Protein AF-A0A1B6J1Z4-F1 (afdb_monomer)

pLDDT: mean 73.39, std 15.45, range [31.14, 96.88]

Radius of gyration: 33.51 Å; Cα contacts (8 Å, |Δi|>4): 73; chains: 1; bounding box: 108×36×76 Å

Secondary structure (DSSP, 8-state):
-PPPPP----------HHHHHHHHHHHHHHHHHHHHHHHHIIIIIHHHHHHHHTT--SS--EEEEEEEEEESS-SS--B-GGGTSB--S-EEEEEEEEE-S-------S-S--------S--TTT--------

Foldseek 3Di:
DDDDDDDPPPPPDPDDPVVVVVVVVVVVVVVVVVVVVVCCCVLPVVVVVVVVVVPPDPQDWDKDWDDKDKDQDDPDDDQPPSSPHRDHTIDIDTDIDTHHPDDPDDDDPDPDDDDDDDDPDPVVPDDDDDPDD

Solvent-accessible surface area (backbone atoms only — not comparable to full-atom values): 9040 Å² total; per-residue (Å²): 133,86,78,83,76,80,81,80,76,79,74,72,68,90,71,55,64,67,60,55,50,51,52,50,53,53,52,54,48,52,53,54,51,54,53,49,52,57,50,47,40,62,73,47,49,51,58,50,55,50,51,67,68,68,68,69,64,92,68,83,62,52,71,46,80,76,50,77,45,79,37,67,72,64,96,71,78,70,59,33,75,94,62,79,39,76,66,78,53,70,40,77,50,75,42,63,48,82,39,73,81,76,85,88,78,82,82,76,90,69,93,76,88,78,94,75,82,80,70,76,87,51,79,88,77,56,81,88,73,82,86,78,131

InterPro domains:
  IPR031578 Na+ channel auxiliary subunit TipE [PF16972] (31-127)
  IPR031578 Na+ channel auxiliary subunit TipE [PTHR12335] (4-128)

Sequence (133 aa):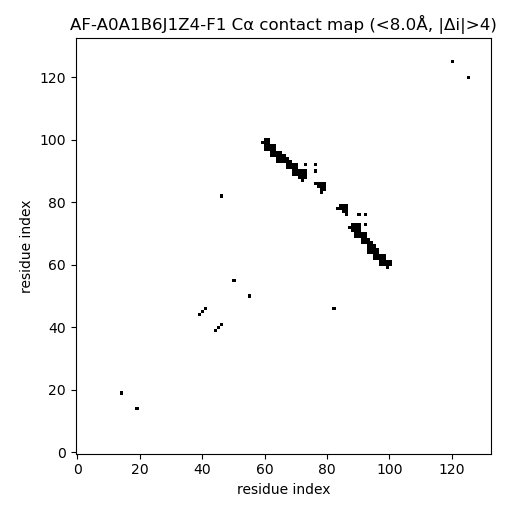
MPKPTPVEDLIIPPQDNRICGTICMCQMTAVLSSVAIVYLTVAIYMPSMRAFKSGITEVPAMCTTTRAVTKDNCDWGSCGEWCLSKTSGACIQIYVNLRHNGSSLLFANCTNTANKTCYGIDQENAKKNRCIA

Structure (mmCIF, N/CA/C/O backbone):
data_AF-A0A1B6J1Z4-F1
#
_entry.id   AF-A0A1B6J1Z4-F1
#
loop_
_atom_site.group_PDB
_atom_site.id
_atom_site.type_symbol
_atom_site.label_atom_id
_atom_site.label_alt_id
_atom_site.label_comp_id
_atom_site.label_asym_id
_atom_site.label_entity_id
_atom_site.label_seq_id
_atom_site.pdbx_PDB_ins_code
_atom_site.Cartn_x
_atom_site.Cartn_y
_atom_site.Cartn_z
_atom_site.occupancy
_atom_site.B_iso_or_equiv
_atom_site.auth_seq_id
_atom_site.auth_comp_id
_atom_site.auth_asym_id
_atom_site.auth_atom_id
_atom_site.pdbx_PDB_model_num
ATOM 1 N N . MET A 1 1 ? 57.836 -20.121 -36.294 1.00 48.00 1 MET A N 1
ATOM 2 C CA . MET A 1 1 ? 57.236 -19.022 -37.081 1.00 48.00 1 MET A CA 1
ATOM 3 C C . MET A 1 1 ? 55.791 -18.873 -36.624 1.00 48.00 1 MET A C 1
ATOM 5 O O . MET A 1 1 ? 55.048 -19.837 -36.773 1.00 48.00 1 MET A O 1
ATOM 9 N N . PRO A 1 2 ? 55.417 -17.767 -35.966 1.00 49.28 2 PRO A N 1
ATOM 10 C CA . PRO A 1 2 ? 54.050 -17.564 -35.501 1.00 49.28 2 PRO A CA 1
ATOM 11 C C . PRO A 1 2 ? 53.130 -17.297 -36.698 1.00 49.28 2 PRO A C 1
ATOM 13 O O . PRO A 1 2 ? 53.483 -16.548 -37.608 1.00 49.28 2 PRO A O 1
ATOM 16 N N . LYS A 1 3 ? 51.976 -17.970 -36.720 1.00 55.72 3 LYS A N 1
ATOM 17 C CA . LYS A 1 3 ? 50.954 -17.829 -37.762 1.00 55.72 3 LYS A CA 1
ATOM 18 C C . LYS A 1 3 ? 50.350 -16.420 -37.663 1.00 55.72 3 LYS A C 1
ATOM 20 O O . LYS A 1 3 ? 49.935 -16.054 -36.564 1.00 55.72 3 LYS A O 1
ATOM 25 N N . PRO A 1 4 ? 50.307 -15.629 -38.749 1.00 60.19 4 PRO A N 1
ATOM 26 C CA . PRO A 1 4 ? 49.698 -14.308 -38.703 1.00 60.19 4 PRO A CA 1
ATOM 27 C C . PRO A 1 4 ? 48.201 -14.459 -38.416 1.00 60.19 4 PRO A C 1
ATOM 29 O O . PRO A 1 4 ? 47.491 -15.176 -39.124 1.00 60.19 4 PRO A O 1
ATOM 32 N N . THR A 1 5 ? 47.739 -13.831 -37.339 1.00 65.50 5 THR A N 1
ATOM 33 C CA . THR A 1 5 ? 46.317 -13.686 -37.024 1.00 65.50 5 THR A CA 1
ATOM 34 C C . THR A 1 5 ? 45.714 -12.665 -37.991 1.00 65.50 5 THR A C 1
ATOM 36 O O . THR A 1 5 ? 46.285 -11.579 -38.119 1.00 65.50 5 THR A O 1
ATOM 39 N N . PRO A 1 6 ? 44.612 -12.981 -38.692 1.00 60.41 6 PRO A N 1
ATOM 40 C CA . PRO A 1 6 ? 43.951 -12.013 -39.557 1.00 60.41 6 PRO A CA 1
ATOM 41 C C . PRO A 1 6 ? 43.438 -10.850 -38.704 1.00 60.41 6 PRO A C 1
ATOM 43 O O . PRO A 1 6 ? 42.813 -11.063 -37.668 1.00 60.41 6 PRO A O 1
ATOM 46 N N . VAL A 1 7 ? 43.741 -9.623 -39.123 1.00 65.44 7 VAL A N 1
ATOM 47 C CA . VAL A 1 7 ? 43.118 -8.425 -38.561 1.00 65.44 7 VAL A CA 1
ATOM 48 C C . VAL A 1 7 ? 41.710 -8.399 -39.138 1.00 65.44 7 VAL A C 1
ATOM 50 O O . VAL A 1 7 ? 41.530 -8.124 -40.322 1.00 65.44 7 VAL A O 1
ATOM 53 N N . GLU A 1 8 ? 40.719 -8.788 -38.341 1.00 62.03 8 GLU A N 1
ATOM 54 C CA . GLU A 1 8 ? 39.323 -8.518 -38.668 1.00 62.03 8 GLU A CA 1
ATOM 55 C C . GLU A 1 8 ? 39.132 -7.006 -38.583 1.00 62.03 8 GLU A C 1
ATOM 57 O O . GLU A 1 8 ? 38.850 -6.447 -37.523 1.00 62.03 8 GLU A O 1
ATOM 62 N N . ASP A 1 9 ? 39.333 -6.3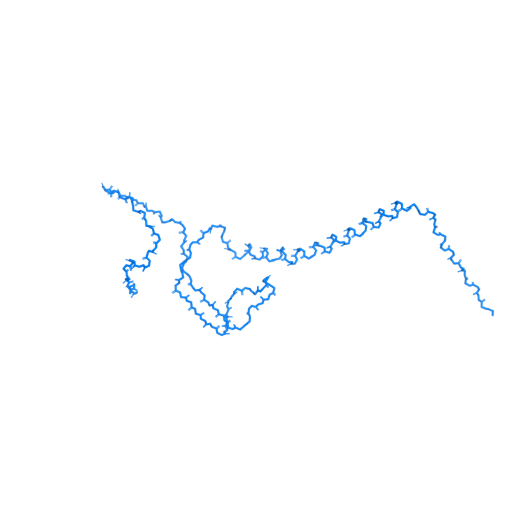31 -39.713 1.00 52.66 9 ASP A N 1
ATOM 63 C CA . ASP A 1 9 ? 38.805 -4.996 -39.921 1.00 52.66 9 ASP A CA 1
ATOM 64 C C . ASP A 1 9 ? 37.282 -5.110 -39.793 1.00 52.66 9 ASP A C 1
ATOM 66 O O . ASP A 1 9 ? 36.578 -5.447 -40.750 1.00 52.66 9 ASP A O 1
ATOM 70 N N . LEU A 1 10 ? 36.753 -4.842 -38.595 1.00 52.44 10 LEU A N 1
ATOM 71 C CA . LEU A 1 10 ? 35.359 -4.447 -38.429 1.00 52.44 10 LEU A CA 1
ATOM 72 C C . LEU A 1 10 ? 35.202 -3.081 -39.112 1.00 52.44 10 LEU A C 1
ATOM 74 O O . LEU A 1 10 ? 35.102 -2.039 -38.463 1.00 52.44 10 LEU A O 1
ATOM 78 N N . ILE A 1 11 ? 35.199 -3.087 -40.447 1.00 54.31 11 ILE A N 1
ATOM 79 C CA . ILE A 1 11 ? 34.654 -2.002 -41.246 1.00 54.31 11 ILE A CA 1
ATOM 80 C C . ILE A 1 11 ? 33.165 -1.980 -40.882 1.00 54.31 11 ILE A C 1
ATOM 82 O O . ILE A 1 11 ? 32.355 -2.793 -41.324 1.00 54.31 11 ILE A O 1
ATOM 86 N N . ILE A 1 12 ? 32.808 -1.099 -39.954 1.00 59.84 12 ILE A N 1
ATOM 87 C CA . ILE A 1 12 ? 31.411 -0.806 -39.673 1.00 59.84 12 ILE A CA 1
ATOM 88 C C . ILE A 1 12 ? 30.927 -0.072 -40.931 1.00 59.84 12 ILE A C 1
ATOM 90 O O . ILE A 1 12 ? 31.473 0.992 -41.243 1.00 59.84 12 ILE A O 1
ATOM 94 N N . PRO A 1 13 ? 29.981 -0.635 -41.709 1.00 67.19 13 PRO A N 1
ATOM 95 C CA . PRO A 1 13 ? 29.446 0.053 -42.880 1.00 67.19 13 PRO A CA 1
ATOM 96 C C . PRO A 1 13 ? 28.909 1.417 -42.433 1.00 67.19 13 PRO A C 1
ATOM 98 O O . PRO A 1 13 ? 28.479 1.520 -41.281 1.00 67.19 13 PRO A O 1
ATOM 101 N N . PRO A 1 14 ? 28.932 2.461 -43.284 1.00 67.25 14 PRO A N 1
ATOM 102 C CA . PRO A 1 14 ? 28.505 3.802 -42.894 1.00 67.25 14 PRO A CA 1
ATOM 103 C C . PRO A 1 14 ? 27.107 3.731 -42.274 1.00 67.25 14 PRO A C 1
ATOM 105 O O . PRO A 1 14 ? 26.114 3.522 -42.971 1.00 67.25 14 PRO A O 1
ATOM 108 N N . GLN A 1 15 ? 27.038 3.821 -40.944 1.00 64.56 15 GLN A N 1
ATOM 109 C CA . GLN A 1 15 ? 25.778 3.742 -40.231 1.00 64.56 15 GLN A CA 1
ATOM 110 C C . GLN A 1 15 ? 25.110 5.101 -40.322 1.00 64.56 15 GLN A C 1
ATOM 112 O O . GLN A 1 15 ? 25.691 6.125 -39.962 1.00 64.56 15 GLN A O 1
ATOM 117 N N . ASP A 1 16 ? 23.867 5.109 -40.792 1.00 80.56 16 ASP A N 1
ATOM 118 C CA . ASP A 1 16 ? 23.038 6.295 -40.689 1.00 80.56 16 ASP A CA 1
ATOM 119 C C . ASP A 1 16 ? 22.780 6.564 -39.200 1.00 80.56 16 ASP A C 1
ATOM 121 O O . ASP A 1 16 ? 22.076 5.809 -38.518 1.00 80.56 16 ASP A O 1
ATOM 125 N N . ASN A 1 17 ? 23.373 7.646 -38.690 1.00 79.56 17 ASN A N 1
ATOM 126 C CA . ASN A 1 17 ? 23.234 8.072 -37.299 1.00 79.56 17 ASN A CA 1
ATOM 127 C C . ASN A 1 17 ? 21.765 8.236 -36.886 1.00 79.56 17 ASN A C 1
ATOM 129 O O . ASN A 1 17 ? 21.447 8.078 -35.706 1.00 79.56 17 ASN A O 1
ATOM 133 N N . ARG A 1 18 ? 20.856 8.509 -37.833 1.00 83.19 18 ARG A N 1
ATOM 134 C CA . ARG A 1 18 ? 19.416 8.577 -37.553 1.00 83.19 18 ARG A CA 1
ATOM 135 C C . ARG A 1 18 ? 18.858 7.202 -37.210 1.00 83.19 18 ARG A C 1
ATOM 137 O O . ARG A 1 18 ? 18.178 7.065 -36.200 1.00 83.19 18 ARG A O 1
ATOM 144 N N . ILE A 1 19 ? 19.195 6.184 -38.000 1.00 86.56 19 ILE A N 1
ATOM 145 C CA . ILE A 1 19 ? 18.731 4.806 -37.792 1.00 86.56 19 ILE A CA 1
ATOM 146 C C . ILE A 1 19 ? 19.319 4.247 -36.492 1.00 86.56 19 ILE A C 1
ATOM 148 O O . ILE A 1 19 ? 18.583 3.713 -35.661 1.00 86.56 19 ILE A O 1
ATOM 152 N N . CYS A 1 20 ? 20.625 4.427 -36.278 1.00 85.75 20 CYS A N 1
ATOM 153 C CA . CYS A 1 20 ? 21.297 3.952 -35.068 1.00 85.75 20 CYS A CA 1
ATOM 154 C C . CYS A 1 20 ? 20.762 4.661 -33.805 1.00 85.75 20 CYS A C 1
ATOM 156 O O . CYS A 1 20 ? 20.483 4.014 -32.793 1.00 85.75 20 CYS A O 1
ATOM 158 N N . GLY A 1 21 ? 20.496 5.970 -33.891 1.00 86.25 21 GLY A N 1
ATOM 159 C CA . GLY A 1 21 ? 19.881 6.746 -32.813 1.00 86.25 21 GLY A CA 1
ATOM 160 C C . GLY A 1 21 ? 18.454 6.302 -32.478 1.00 86.25 21 GLY A C 1
ATOM 161 O O . GLY A 1 21 ? 18.125 6.135 -31.302 1.00 86.25 21 GLY A O 1
ATOM 162 N N . THR A 1 22 ? 17.609 6.051 -33.484 1.00 89.75 22 THR A N 1
ATOM 163 C CA . THR A 1 22 ? 16.241 5.554 -33.256 1.00 89.75 22 THR A CA 1
ATOM 164 C C . THR A 1 22 ? 16.249 4.168 -32.617 1.00 89.75 22 THR A C 1
ATOM 166 O O . THR A 1 22 ? 15.527 3.949 -31.646 1.00 89.75 22 THR A O 1
ATOM 169 N N . ILE A 1 23 ? 17.097 3.251 -33.097 1.00 90.75 23 ILE A N 1
ATOM 170 C CA . ILE A 1 23 ? 17.223 1.907 -32.515 1.00 90.75 23 ILE A CA 1
ATOM 171 C C . ILE A 1 23 ? 17.674 1.995 -31.053 1.00 90.75 23 ILE A C 1
ATOM 173 O O . ILE A 1 23 ? 17.076 1.342 -30.199 1.00 90.75 23 ILE A O 1
ATOM 177 N N . CYS A 1 24 ? 18.664 2.838 -30.748 1.00 91.06 24 CYS A N 1
ATOM 178 C CA . CYS A 1 24 ? 19.142 3.055 -29.384 1.00 91.06 24 CYS A CA 1
ATOM 179 C C . CYS A 1 24 ? 18.020 3.551 -28.456 1.00 91.06 24 CYS A C 1
ATOM 181 O O . CYS A 1 24 ? 17.795 2.978 -27.391 1.00 91.06 24 CYS A O 1
ATOM 183 N N . MET A 1 25 ? 17.245 4.551 -28.888 1.00 95.06 25 MET A N 1
ATOM 184 C CA . MET A 1 25 ? 16.124 5.074 -28.100 1.00 95.06 25 MET A CA 1
ATOM 185 C C . MET A 1 25 ? 15.014 4.037 -27.909 1.00 95.06 25 MET A C 1
ATOM 187 O O . MET A 1 25 ? 14.483 3.903 -26.805 1.00 95.06 25 MET A O 1
ATOM 191 N N . CYS A 1 26 ? 14.679 3.264 -28.945 1.00 93.69 26 CYS A N 1
ATOM 192 C CA . CYS A 1 26 ? 13.692 2.190 -28.837 1.00 93.69 26 CYS A CA 1
ATOM 193 C C . CYS A 1 26 ? 14.153 1.094 -27.866 1.00 93.69 26 CYS A C 1
ATOM 195 O O . CYS A 1 26 ? 13.368 0.661 -27.021 1.00 93.69 26 CYS A O 1
ATOM 197 N N . GLN A 1 27 ? 15.424 0.684 -27.938 1.00 93.12 27 GLN A N 1
ATOM 198 C CA . GLN A 1 27 ? 16.000 -0.313 -27.033 1.00 93.12 27 GLN A CA 1
ATOM 199 C C . GLN A 1 27 ? 16.052 0.196 -25.587 1.00 93.12 27 GLN A C 1
ATOM 201 O O . GLN A 1 27 ? 15.608 -0.505 -24.679 1.00 93.12 27 GLN A O 1
ATOM 206 N N . MET A 1 28 ? 16.504 1.433 -25.365 1.00 95.00 28 MET A N 1
ATOM 207 C CA . MET A 1 28 ? 16.511 2.058 -24.039 1.00 95.00 28 MET A CA 1
ATOM 208 C C . MET A 1 28 ? 15.096 2.145 -23.454 1.00 95.00 28 MET A C 1
ATOM 210 O O . MET A 1 28 ? 14.882 1.781 -22.298 1.00 95.00 28 MET A O 1
ATOM 214 N N . THR A 1 29 ? 14.117 2.568 -24.260 1.00 96.25 29 THR A N 1
ATOM 215 C CA . THR A 1 29 ? 12.713 2.656 -23.831 1.00 96.25 29 THR A CA 1
ATOM 216 C C . THR A 1 29 ? 12.172 1.286 -23.439 1.00 96.25 29 THR A C 1
ATOM 218 O O . THR A 1 29 ? 11.586 1.156 -22.369 1.00 96.25 29 THR A O 1
ATOM 221 N N . ALA A 1 30 ? 12.419 0.245 -24.241 1.00 95.88 30 ALA A N 1
ATOM 222 C CA . ALA A 1 30 ? 11.958 -1.109 -23.939 1.00 95.88 30 ALA A CA 1
ATOM 223 C C . ALA A 1 30 ? 12.523 -1.632 -22.608 1.00 95.88 30 ALA A C 1
ATOM 225 O O . ALA A 1 30 ? 11.781 -2.186 -21.790 1.00 95.88 30 ALA A O 1
ATOM 226 N N . VAL A 1 31 ? 13.816 -1.402 -22.357 1.00 96.88 31 VAL A N 1
ATOM 227 C CA . VAL A 1 31 ? 14.462 -1.786 -21.095 1.00 96.88 31 VAL A CA 1
ATOM 228 C C . VAL A 1 31 ? 13.835 -1.031 -19.923 1.00 96.88 31 VAL A C 1
ATOM 230 O O . VAL A 1 31 ? 13.374 -1.665 -18.973 1.00 96.88 31 VAL A O 1
ATOM 233 N N . LEU A 1 32 ? 13.728 0.298 -20.000 1.00 95.88 32 LEU A N 1
ATOM 234 C CA . LEU A 1 32 ? 13.138 1.098 -18.922 1.00 95.88 32 LEU A CA 1
ATOM 235 C C . LEU A 1 32 ? 11.669 0.738 -18.663 1.00 95.88 32 LEU A C 1
ATOM 237 O O . LEU A 1 32 ? 11.267 0.622 -17.506 1.00 95.88 32 LEU A O 1
ATOM 241 N N . SER A 1 33 ? 10.880 0.497 -19.713 1.00 96.19 33 SER A N 1
ATOM 242 C CA . SER A 1 33 ? 9.489 0.057 -19.584 1.00 96.19 33 SER A CA 1
ATOM 243 C C . SER A 1 33 ? 9.381 -1.306 -18.899 1.00 96.19 33 SER A C 1
ATOM 245 O O . SER A 1 33 ? 8.543 -1.469 -18.014 1.00 96.19 33 SER A O 1
ATOM 247 N N . SER A 1 34 ? 10.237 -2.272 -19.248 1.00 95.00 34 SER A N 1
ATOM 248 C CA . SER A 1 34 ? 10.226 -3.591 -18.599 1.00 95.00 34 SER A CA 1
ATOM 249 C C . SER A 1 34 ? 10.525 -3.502 -17.100 1.00 95.00 34 SER A C 1
ATOM 251 O O . SER A 1 34 ? 9.800 -4.076 -16.285 1.00 95.00 34 SER A O 1
ATOM 253 N N . VAL A 1 35 ? 11.528 -2.706 -16.721 1.00 96.31 35 VAL A N 1
ATOM 254 C CA . VAL A 1 35 ? 11.892 -2.473 -15.321 1.00 96.31 35 VAL A CA 1
ATOM 255 C C . VAL A 1 35 ? 10.748 -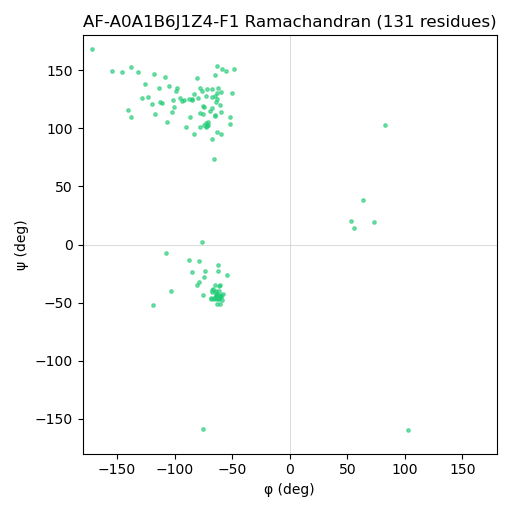1.773 -14.584 1.00 96.31 35 VAL A C 1
ATOM 257 O O . VAL A 1 35 ? 10.360 -2.206 -13.498 1.00 96.31 35 VAL A O 1
ATOM 260 N N . ALA A 1 36 ? 10.141 -0.750 -15.193 1.00 95.38 36 ALA A N 1
ATOM 261 C CA . ALA A 1 36 ? 9.008 -0.037 -14.608 1.00 95.38 36 ALA A CA 1
ATOM 262 C C . ALA A 1 36 ? 7.818 -0.967 -14.311 1.00 95.38 36 ALA A C 1
ATOM 264 O O . ALA A 1 36 ? 7.241 -0.890 -13.226 1.00 95.38 36 ALA A O 1
ATOM 265 N N . ILE A 1 37 ? 7.482 -1.887 -15.224 1.00 95.06 37 ILE A N 1
ATOM 266 C CA . ILE A 1 37 ? 6.389 -2.855 -15.022 1.00 95.06 37 ILE A CA 1
ATOM 267 C C . ILE A 1 37 ? 6.662 -3.750 -13.807 1.00 95.06 37 ILE A C 1
ATOM 269 O O . ILE A 1 37 ? 5.767 -3.956 -12.983 1.00 95.06 37 ILE A O 1
ATOM 273 N N . VAL A 1 38 ? 7.888 -4.257 -13.659 1.00 94.94 38 VAL A N 1
ATOM 274 C CA . VAL A 1 38 ? 8.262 -5.107 -12.515 1.00 94.94 38 VAL A CA 1
ATOM 275 C C . VAL A 1 38 ? 8.102 -4.343 -11.198 1.00 94.94 38 VAL A C 1
ATOM 277 O O . VAL A 1 38 ? 7.464 -4.848 -10.269 1.00 94.94 38 VAL A O 1
ATOM 280 N N . TYR A 1 39 ? 8.595 -3.104 -11.128 1.00 93.19 39 TYR A N 1
ATOM 281 C CA . TYR A 1 39 ? 8.472 -2.275 -9.926 1.00 93.19 39 TYR A CA 1
ATOM 282 C C . TYR A 1 39 ? 7.017 -1.952 -9.577 1.00 93.19 39 TYR A C 1
ATOM 284 O O . TYR A 1 39 ? 6.612 -2.131 -8.427 1.00 93.19 39 TYR A O 1
ATOM 292 N N . LEU A 1 40 ? 6.212 -1.533 -10.558 1.00 91.50 40 LEU A N 1
ATOM 293 C CA . LEU A 1 40 ? 4.793 -1.229 -10.347 1.00 91.50 40 LEU A CA 1
ATOM 294 C C . LEU A 1 40 ? 4.013 -2.465 -9.882 1.00 91.50 40 LEU A C 1
ATOM 296 O O . LEU A 1 40 ? 3.123 -2.364 -9.033 1.00 91.50 40 LEU A O 1
ATOM 300 N N . THR A 1 41 ? 4.378 -3.646 -10.383 1.00 91.94 41 THR A N 1
ATOM 301 C CA . THR A 1 41 ? 3.732 -4.901 -9.986 1.00 91.94 41 THR A CA 1
ATOM 302 C C . THR A 1 41 ? 3.968 -5.206 -8.504 1.00 91.94 41 THR A C 1
ATOM 304 O O . THR A 1 41 ? 3.028 -5.536 -7.778 1.00 91.94 41 THR A O 1
ATOM 307 N N . VAL A 1 42 ? 5.205 -5.064 -8.022 1.00 89.00 42 VAL A N 1
ATOM 308 C CA . VAL A 1 42 ? 5.545 -5.369 -6.622 1.00 89.00 42 VAL A CA 1
ATOM 309 C C . VAL A 1 42 ? 5.047 -4.280 -5.670 1.00 89.00 42 VAL A C 1
ATOM 311 O O . VAL A 1 42 ? 4.472 -4.598 -4.630 1.00 89.00 42 VAL A O 1
ATOM 314 N N . ALA A 1 43 ? 5.228 -3.007 -6.025 1.00 86.50 43 ALA A N 1
ATOM 315 C CA . ALA A 1 43 ? 4.919 -1.885 -5.141 1.00 86.50 43 ALA A CA 1
ATOM 316 C C . ALA A 1 43 ? 3.422 -1.546 -5.074 1.00 86.50 43 ALA A C 1
ATOM 318 O O . ALA A 1 43 ? 2.951 -1.099 -4.033 1.00 86.50 43 ALA A O 1
ATOM 319 N N . ILE A 1 44 ? 2.667 -1.746 -6.162 1.00 87.00 44 ILE A N 1
ATOM 320 C CA . ILE A 1 44 ? 1.267 -1.298 -6.255 1.00 87.00 44 ILE A CA 1
ATOM 321 C C . ILE A 1 44 ? 0.319 -2.477 -6.457 1.00 87.00 44 ILE A C 1
ATOM 323 O O . ILE A 1 44 ? -0.654 -2.634 -5.712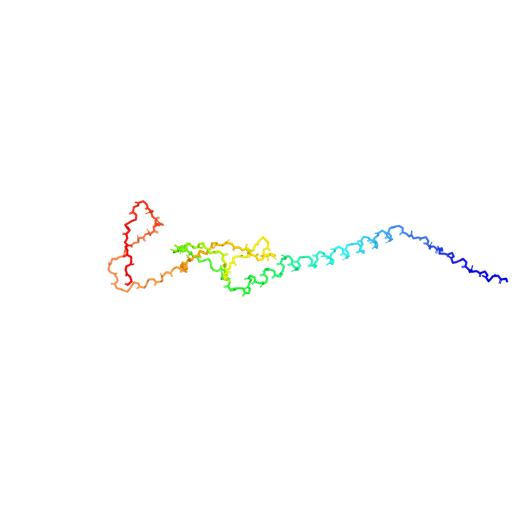 1.00 87.00 44 ILE A O 1
ATOM 327 N N . TYR A 1 45 ? 0.581 -3.329 -7.449 1.00 88.62 45 TYR A N 1
ATOM 328 C CA . TYR A 1 45 ? -0.374 -4.374 -7.830 1.00 88.62 45 TYR A CA 1
ATOM 329 C C . TYR A 1 45 ? -0.529 -5.455 -6.752 1.00 88.62 45 TYR A C 1
ATOM 331 O O . TYR A 1 45 ? -1.645 -5.811 -6.376 1.00 88.62 45 TYR A O 1
ATOM 339 N N . MET A 1 46 ? 0.574 -5.954 -6.191 1.00 87.25 46 MET A N 1
ATOM 340 C CA . MET A 1 46 ? 0.515 -6.957 -5.123 1.00 87.25 46 MET A CA 1
ATOM 341 C C . MET A 1 46 ? -0.228 -6.481 -3.857 1.00 87.25 46 MET A C 1
ATOM 343 O O . MET A 1 46 ? -1.119 -7.212 -3.407 1.00 87.25 46 MET A O 1
ATOM 347 N N . PRO A 1 47 ? 0.082 -5.314 -3.252 1.00 84.75 47 PRO A N 1
ATOM 348 C CA . PRO A 1 47 ? -0.636 -4.858 -2.062 1.00 84.75 47 PRO A CA 1
ATOM 349 C C . PRO A 1 47 ? -2.099 -4.508 -2.352 1.00 84.75 47 PRO A C 1
ATOM 351 O O . PRO A 1 47 ? -2.962 -4.868 -1.551 1.00 84.75 47 PRO A O 1
ATOM 354 N N . SER A 1 48 ? -2.409 -3.902 -3.504 1.00 85.00 48 SER A N 1
ATOM 355 C CA . SER A 1 48 ? -3.805 -3.614 -3.873 1.00 85.00 48 SER A CA 1
ATOM 356 C C . SER A 1 48 ? -4.630 -4.893 -4.029 1.00 85.00 48 SER A C 1
ATOM 358 O O . SER A 1 48 ? -5.694 -5.011 -3.427 1.00 85.00 48 SER A O 1
ATOM 360 N N . MET A 1 49 ? -4.113 -5.910 -4.723 1.00 85.69 49 MET A N 1
ATOM 361 C CA . MET A 1 49 ? -4.791 -7.207 -4.844 1.00 85.69 49 MET A CA 1
ATOM 362 C C . MET A 1 49 ? -5.007 -7.898 -3.494 1.00 85.69 49 MET A C 1
ATOM 364 O O . MET A 1 49 ? -6.026 -8.562 -3.302 1.00 85.69 49 MET A O 1
ATOM 368 N N . ARG A 1 50 ? -4.078 -7.753 -2.540 1.00 82.31 50 ARG A N 1
ATOM 369 C CA . ARG A 1 50 ? -4.265 -8.265 -1.172 1.00 82.31 50 ARG A CA 1
ATOM 370 C C . ARG A 1 50 ? -5.367 -7.510 -0.428 1.00 82.31 50 ARG A C 1
ATOM 372 O O . ARG A 1 50 ? -6.145 -8.159 0.262 1.00 82.31 50 ARG A O 1
ATOM 379 N N . ALA A 1 51 ? -5.461 -6.191 -0.597 1.00 80.81 51 ALA A N 1
ATOM 380 C CA . ALA A 1 51 ? -6.518 -5.374 0.001 1.00 80.81 51 ALA A CA 1
ATOM 381 C C . ALA A 1 51 ? -7.904 -5.682 -0.592 1.00 80.81 51 ALA A C 1
ATOM 383 O O . ALA A 1 51 ? -8.871 -5.828 0.147 1.00 80.81 51 ALA A O 1
ATOM 384 N N . PHE A 1 52 ? -8.015 -5.881 -1.907 1.00 81.94 52 PHE A N 1
ATOM 385 C CA . PHE A 1 52 ? -9.287 -6.299 -2.511 1.00 81.94 52 PHE A CA 1
ATOM 386 C C . PHE A 1 52 ? -9.719 -7.695 -2.044 1.00 81.94 52 PHE A C 1
ATOM 388 O O . PHE A 1 52 ? -10.902 -7.955 -1.839 1.00 81.94 52 PHE A O 1
ATOM 395 N N . LYS A 1 53 ? -8.757 -8.599 -1.820 1.00 81.81 53 LYS A N 1
ATOM 396 C CA . LYS A 1 53 ? -9.025 -9.943 -1.291 1.00 81.81 53 LYS A CA 1
ATOM 397 C C . LYS A 1 53 ? -9.254 -9.989 0.221 1.00 81.81 53 LYS A C 1
ATOM 399 O O . LYS A 1 53 ? -9.740 -11.009 0.699 1.00 81.81 53 LYS A O 1
ATOM 404 N N . SER A 1 54 ? -8.927 -8.940 0.980 1.00 76.38 54 SER A N 1
ATOM 405 C CA . SER A 1 54 ? -9.110 -8.937 2.439 1.00 76.38 54 SER A CA 1
ATOM 406 C C . SER A 1 54 ? -10.566 -8.731 2.870 1.00 76.38 54 SER A C 1
ATOM 408 O O . SER A 1 54 ? -10.841 -8.698 4.067 1.00 76.38 54 SER A O 1
ATOM 410 N N . GLY A 1 55 ? -11.504 -8.629 1.919 1.00 71.31 55 GLY A N 1
ATOM 411 C CA . GLY A 1 55 ? -12.937 -8.544 2.206 1.00 71.31 55 GLY A CA 1
ATOM 412 C C . GLY A 1 55 ? -13.363 -7.196 2.785 1.00 71.31 55 GLY A C 1
ATOM 413 O O . GLY A 1 55 ? -14.424 -7.106 3.398 1.00 71.31 55 GLY A O 1
ATOM 414 N N . ILE A 1 56 ? -12.546 -6.151 2.608 1.00 68.75 56 ILE A N 1
ATOM 415 C CA . ILE A 1 56 ? -12.931 -4.781 2.949 1.00 68.75 56 ILE A CA 1
ATOM 416 C C . ILE A 1 56 ? -14.091 -4.398 2.027 1.00 68.75 56 ILE A C 1
ATOM 418 O O . ILE A 1 56 ? -13.930 -4.289 0.814 1.00 68.75 56 ILE A O 1
ATOM 422 N N . THR A 1 57 ? -15.277 -4.244 2.608 1.00 63.31 57 THR A N 1
ATOM 423 C CA . THR A 1 57 ? -16.484 -3.858 1.881 1.00 63.31 57 THR A CA 1
ATOM 424 C C . THR A 1 57 ? -16.362 -2.423 1.382 1.00 63.31 57 THR A C 1
ATOM 426 O O . THR A 1 57 ? -16.031 -1.531 2.159 1.00 63.31 57 THR A O 1
ATOM 429 N N . GLU A 1 58 ? -16.708 -2.182 0.116 1.00 70.19 58 GLU A N 1
ATOM 430 C CA . GLU A 1 58 ? -16.768 -0.831 -0.471 1.00 70.19 58 GLU A CA 1
ATOM 431 C C . GLU A 1 58 ? -17.810 0.069 0.216 1.00 70.19 58 GLU A C 1
ATOM 433 O O . GLU A 1 58 ? -17.765 1.292 0.100 1.00 70.19 58 GLU A O 1
ATOM 438 N N . VAL A 1 59 ? -18.752 -0.529 0.953 1.00 71.31 59 VAL A N 1
ATOM 439 C CA . VAL A 1 59 ? -19.766 0.200 1.711 1.00 71.31 59 VAL A CA 1
ATOM 440 C C . VAL A 1 59 ? -19.125 0.813 2.960 1.00 71.31 59 VAL A C 1
ATOM 442 O O . VAL A 1 59 ? -18.672 0.066 3.835 1.00 71.31 59 VAL A O 1
ATOM 445 N N . PRO A 1 60 ? -19.119 2.152 3.101 1.00 66.31 60 PRO A N 1
ATOM 446 C CA . PRO A 1 60 ? -18.583 2.796 4.291 1.00 66.31 60 PRO A CA 1
ATOM 447 C C . PRO A 1 60 ? -19.411 2.398 5.521 1.00 66.31 60 PRO A C 1
ATOM 449 O O . PRO A 1 60 ? -20.631 2.572 5.555 1.00 66.31 60 PRO A O 1
ATOM 452 N N . ALA A 1 61 ? -18.742 1.868 6.545 1.00 69.50 61 ALA A N 1
ATOM 453 C CA . ALA A 1 61 ? -19.335 1.539 7.838 1.00 69.50 61 ALA A CA 1
ATOM 454 C C . ALA A 1 61 ? -18.858 2.530 8.907 1.00 69.50 61 ALA A C 1
ATOM 456 O O . ALA A 1 61 ? -17.706 2.966 8.898 1.00 69.50 61 ALA A O 1
ATOM 457 N N . MET A 1 62 ? -19.736 2.884 9.846 1.00 75.44 62 MET A N 1
ATOM 458 C CA . MET A 1 62 ? -19.379 3.754 10.966 1.00 75.44 62 MET A CA 1
ATOM 459 C C . MET A 1 62 ? -18.927 2.895 12.148 1.00 75.44 62 MET A C 1
ATOM 461 O O . MET A 1 62 ? -19.670 2.041 12.620 1.00 75.44 62 MET A O 1
ATOM 465 N N . CYS A 1 63 ? -17.726 3.134 12.666 1.00 76.12 63 CYS A N 1
ATOM 466 C CA . CYS A 1 63 ? -17.180 2.394 13.804 1.00 76.12 63 CYS A CA 1
ATOM 467 C C . CYS A 1 63 ? -17.227 3.245 15.076 1.00 76.12 63 CYS A C 1
ATOM 469 O O . CYS A 1 63 ? -16.883 4.424 15.054 1.00 76.12 63 CYS A O 1
ATOM 471 N N . THR A 1 64 ? -17.639 2.659 16.202 1.00 81.44 64 THR A N 1
ATOM 472 C CA . THR A 1 64 ? -17.526 3.296 17.526 1.00 81.44 64 THR A CA 1
ATOM 473 C C . THR A 1 64 ? -16.482 2.559 18.352 1.00 81.44 64 THR A C 1
ATOM 475 O O . THR A 1 64 ? -16.620 1.358 18.589 1.00 81.44 64 THR A O 1
ATOM 478 N N . THR A 1 65 ? -15.446 3.268 18.793 1.00 85.94 65 THR A N 1
ATOM 479 C CA . THR A 1 65 ? -14.387 2.708 19.639 1.00 85.94 65 THR A CA 1
ATOM 480 C C . THR A 1 65 ? -14.940 2.291 20.997 1.00 85.94 65 THR A C 1
ATOM 482 O O . THR A 1 65 ? -15.595 3.083 21.671 1.00 85.94 65 THR A O 1
ATOM 485 N N . THR A 1 66 ? -14.674 1.051 21.405 1.00 87.00 66 THR A N 1
ATOM 486 C CA . THR A 1 66 ? -15.115 0.500 22.697 1.00 87.00 66 THR A CA 1
ATOM 487 C C . THR A 1 66 ? -13.981 0.440 23.709 1.00 87.00 66 THR A C 1
ATOM 489 O O . THR A 1 66 ? -14.191 0.730 24.884 1.00 87.00 66 THR A O 1
ATOM 492 N N . ARG A 1 67 ? -12.774 0.073 23.265 1.00 85.75 67 ARG A N 1
ATOM 493 C CA . ARG A 1 67 ? -11.577 -0.013 24.109 1.00 85.75 67 ARG A CA 1
ATOM 494 C C . ARG A 1 67 ? -10.305 0.161 23.283 1.00 85.75 67 ARG A C 1
ATOM 496 O O . ARG A 1 67 ? -10.253 -0.250 22.125 1.00 85.75 67 ARG A O 1
ATOM 503 N N . ALA A 1 68 ? -9.274 0.712 23.912 1.00 89.56 68 ALA A N 1
ATOM 504 C CA . ALA A 1 68 ? -7.921 0.783 23.378 1.00 89.56 68 ALA A CA 1
ATOM 505 C C . ALA A 1 68 ? -6.973 0.112 24.376 1.00 89.56 68 ALA A C 1
ATOM 507 O O . ALA A 1 68 ? -7.012 0.426 25.565 1.00 89.56 68 ALA A O 1
ATOM 508 N N . VAL A 1 69 ? -6.172 -0.841 23.904 1.00 89.62 69 VAL A N 1
ATOM 509 C CA . VAL A 1 69 ? -5.262 -1.626 24.746 1.00 89.62 69 VAL A CA 1
ATOM 510 C C . VAL A 1 69 ? -3.869 -1.565 24.149 1.00 89.62 69 VAL A C 1
ATOM 512 O O . VAL A 1 69 ? -3.688 -1.901 22.983 1.00 89.62 69 VAL A O 1
ATOM 515 N N . THR A 1 70 ? -2.885 -1.168 24.946 1.00 88.81 70 THR A N 1
ATOM 516 C CA . THR A 1 70 ? -1.475 -1.258 24.561 1.00 88.81 70 THR A CA 1
ATOM 517 C C . THR A 1 70 ? -0.953 -2.637 24.946 1.00 88.81 70 THR A C 1
ATOM 519 O O . THR A 1 70 ? -1.104 -3.050 26.096 1.00 88.81 70 THR A O 1
ATOM 522 N N . LYS A 1 71 ? -0.382 -3.365 23.987 1.00 87.75 71 LYS A N 1
ATOM 523 C CA . LYS A 1 71 ? 0.175 -4.707 24.179 1.00 87.75 71 LYS A CA 1
ATOM 524 C C . LYS A 1 71 ? 1.617 -4.715 23.682 1.00 87.75 71 LYS A C 1
ATOM 526 O O . LYS A 1 71 ? 1.896 -4.176 22.618 1.00 87.75 71 LYS A O 1
ATOM 531 N N . ASP A 1 72 ? 2.522 -5.351 24.418 1.00 85.38 72 ASP A N 1
ATOM 532 C CA . ASP A 1 72 ? 3.945 -5.392 24.046 1.00 85.38 72 ASP A CA 1
ATOM 533 C C . ASP A 1 72 ? 4.232 -6.324 22.858 1.00 85.38 72 ASP A C 1
ATOM 535 O O . ASP A 1 72 ? 5.229 -6.159 22.159 1.00 85.38 72 ASP A O 1
ATOM 539 N N . ASN A 1 73 ? 3.344 -7.293 22.611 1.00 84.19 73 ASN A N 1
ATOM 540 C CA . ASN A 1 73 ? 3.429 -8.213 21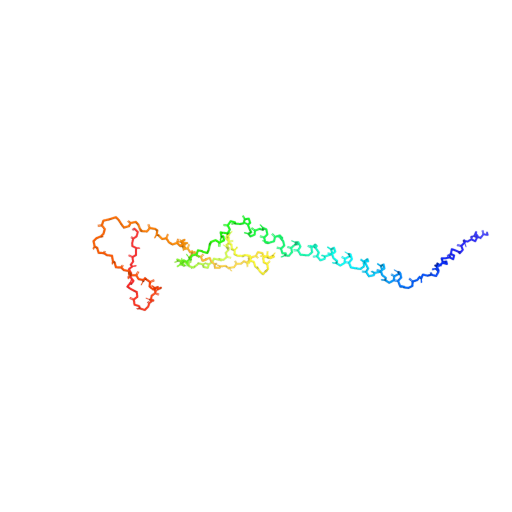.482 1.00 84.19 73 ASN A CA 1
ATOM 541 C C . ASN A 1 73 ? 2.046 -8.421 20.844 1.00 84.19 73 ASN A C 1
ATOM 543 O O . ASN A 1 73 ? 1.156 -9.026 21.450 1.00 84.19 73 ASN A O 1
ATOM 547 N N . CYS A 1 74 ? 1.847 -7.892 19.637 1.00 80.00 74 CYS A N 1
ATOM 548 C CA . CYS A 1 74 ? 0.583 -7.992 18.907 1.00 80.00 74 CYS A CA 1
ATOM 549 C C . CYS A 1 74 ? 0.448 -9.310 18.138 1.00 80.00 74 CYS A C 1
ATOM 551 O O . CYS A 1 74 ? 1.289 -9.622 17.302 1.00 80.00 74 CYS A O 1
ATOM 553 N N . ASP A 1 75 ? -0.680 -10.007 18.316 1.00 77.62 75 ASP A N 1
ATOM 554 C CA . ASP A 1 75 ? -1.042 -11.169 17.482 1.00 77.62 75 ASP A CA 1
ATOM 555 C C . ASP A 1 75 ? -1.510 -10.740 16.077 1.00 77.62 75 ASP A C 1
ATOM 557 O O . ASP A 1 75 ? -1.365 -11.466 15.097 1.00 77.62 75 ASP A O 1
ATOM 561 N N . TRP A 1 76 ? -2.072 -9.534 15.982 1.00 77.75 76 TRP A N 1
ATOM 562 C CA . TRP A 1 76 ? -2.534 -8.893 14.756 1.00 77.75 76 TRP A CA 1
ATOM 563 C C . TRP A 1 76 ? -2.312 -7.385 14.866 1.00 77.75 76 TRP A C 1
ATOM 565 O O . TRP A 1 76 ? -2.366 -6.817 15.960 1.00 77.75 76 TRP A O 1
ATOM 575 N N . GLY A 1 77 ? -2.057 -6.733 13.735 1.00 75.75 77 GLY A N 1
ATOM 576 C CA . GLY A 1 77 ? -1.803 -5.301 13.694 1.00 75.75 77 GLY A CA 1
ATOM 577 C C . GLY A 1 77 ? -1.734 -4.770 12.272 1.00 75.75 77 GLY A C 1
ATOM 578 O O . GLY A 1 77 ? -1.674 -5.533 11.304 1.00 75.75 77 GLY A O 1
ATOM 579 N N . SER A 1 78 ? -1.744 -3.446 12.161 1.00 77.00 78 SER A N 1
ATOM 580 C CA . SER A 1 78 ? -1.518 -2.776 10.888 1.00 77.00 78 SER A CA 1
ATOM 581 C C . SER A 1 78 ? -0.099 -3.042 10.398 1.00 77.00 78 SER A C 1
ATOM 583 O O . SER A 1 78 ? 0.857 -3.154 11.177 1.00 77.00 78 SER A O 1
ATOM 585 N N . CYS A 1 79 ? 0.024 -3.141 9.081 1.00 77.06 79 CYS A N 1
ATOM 586 C CA . CYS A 1 79 ? 1.314 -3.155 8.422 1.00 77.06 79 CYS A CA 1
ATOM 587 C C . CYS A 1 79 ? 2.087 -1.859 8.760 1.00 77.06 79 CYS A C 1
ATOM 589 O O . CYS A 1 79 ? 1.479 -0.825 9.048 1.00 77.06 79 CYS A O 1
ATOM 591 N N . GLY A 1 80 ? 3.417 -1.931 8.764 1.00 74.38 80 GLY A N 1
ATOM 592 C CA . GLY A 1 80 ? 4.278 -0.765 8.946 1.00 74.38 80 GLY A CA 1
ATOM 593 C C . GLY A 1 80 ? 4.337 0.097 7.685 1.00 74.38 80 GLY A C 1
ATOM 594 O O . GLY A 1 80 ? 3.469 0.018 6.813 1.00 74.38 80 GLY A O 1
ATOM 595 N N . GLU A 1 81 ? 5.390 0.903 7.566 1.00 73.00 81 GLU A N 1
ATOM 596 C CA . GLU A 1 81 ? 5.574 1.795 6.420 1.00 73.00 81 GLU A CA 1
ATOM 597 C C . GLU A 1 81 ? 5.404 1.046 5.085 1.00 73.00 81 GLU A C 1
ATOM 599 O O . GLU A 1 81 ? 5.945 -0.049 4.884 1.00 73.00 81 GLU A O 1
ATOM 604 N N . TRP A 1 82 ? 4.584 1.621 4.199 1.00 70.81 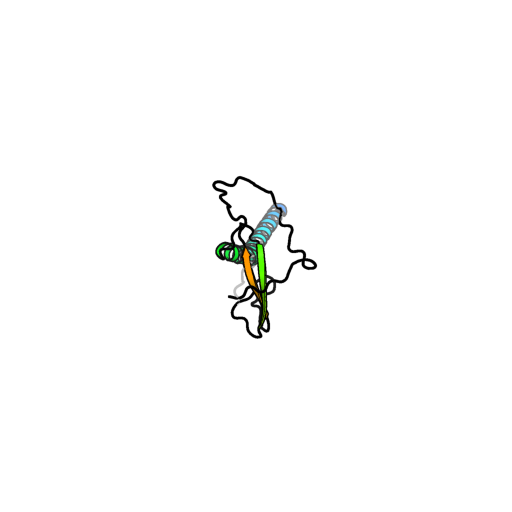82 TRP A N 1
ATOM 605 C CA . TRP A 1 82 ? 4.255 1.092 2.867 1.00 70.81 82 TRP A CA 1
ATOM 606 C C . TRP A 1 82 ? 3.684 -0.334 2.835 1.00 70.81 82 TRP A C 1
ATOM 608 O O . TRP A 1 82 ? 3.660 -0.966 1.781 1.00 70.81 82 TRP A O 1
ATOM 618 N N . CYS A 1 83 ? 3.250 -0.878 3.974 1.00 73.69 83 CYS A N 1
ATOM 619 C CA . CYS A 1 83 ? 2.960 -2.302 4.136 1.00 73.69 83 CYS A CA 1
ATOM 620 C C . CYS A 1 83 ? 4.099 -3.256 3.720 1.00 73.69 83 CYS A C 1
ATOM 622 O O . CYS A 1 83 ? 3.852 -4.444 3.488 1.00 73.69 83 CYS A O 1
ATOM 624 N N . LEU A 1 84 ? 5.342 -2.772 3.650 1.00 67.75 84 LEU A N 1
ATOM 625 C CA . LEU A 1 84 ? 6.512 -3.600 3.338 1.00 67.75 84 LEU A CA 1
ATOM 626 C C . LEU A 1 84 ? 7.077 -4.287 4.583 1.00 67.75 84 LEU A C 1
ATOM 628 O O . LEU A 1 84 ? 7.701 -5.342 4.483 1.00 67.75 84 LEU A O 1
ATOM 632 N N . SER A 1 85 ? 6.802 -3.721 5.757 1.00 72.94 85 SER A N 1
ATOM 633 C CA . SER A 1 85 ? 7.315 -4.203 7.035 1.00 72.94 85 SER A CA 1
ATOM 634 C C . SER A 1 85 ? 6.186 -4.649 7.955 1.00 72.94 85 SER A C 1
ATOM 636 O O . SER A 1 85 ? 5.092 -4.080 7.965 1.00 72.94 85 SER A O 1
ATOM 638 N N . LYS A 1 86 ? 6.459 -5.668 8.774 1.00 71.56 86 LYS A N 1
ATOM 639 C CA . LYS A 1 86 ? 5.611 -5.975 9.929 1.00 71.56 86 LYS A CA 1
ATOM 640 C C . LYS A 1 86 ? 5.934 -4.983 11.041 1.00 71.56 86 LYS A C 1
ATOM 642 O O . LYS A 1 86 ? 7.104 -4.749 11.326 1.00 71.56 86 LYS A O 1
ATOM 647 N N . THR A 1 87 ? 4.904 -4.434 11.676 1.00 72.44 87 THR A N 1
ATOM 648 C CA . THR A 1 87 ? 5.071 -3.693 12.930 1.00 72.44 87 THR A CA 1
ATOM 649 C C . THR A 1 87 ? 5.654 -4.646 13.974 1.00 72.44 87 THR A C 1
ATOM 651 O O . THR A 1 87 ? 5.062 -5.688 14.250 1.00 72.44 87 THR A O 1
ATOM 654 N N . SER A 1 88 ? 6.828 -4.320 14.513 1.00 73.31 88 SER A N 1
ATOM 655 C CA . SER A 1 88 ? 7.506 -5.093 15.558 1.00 73.31 88 SER A CA 1
ATOM 656 C C . SER A 1 88 ? 7.559 -4.296 16.859 1.00 73.31 88 SER A C 1
ATOM 658 O O . SER A 1 88 ? 7.946 -3.129 16.835 1.00 73.31 88 SER A O 1
ATOM 660 N N . GLY A 1 89 ? 7.236 -4.937 17.983 1.00 79.81 89 GLY A N 1
ATOM 661 C CA . GLY A 1 89 ? 7.265 -4.327 19.316 1.00 79.81 89 GLY A CA 1
ATOM 662 C C . GLY A 1 89 ? 5.882 -3.945 19.846 1.00 79.81 89 GLY A C 1
ATOM 663 O O . GLY A 1 89 ? 4.864 -4.476 19.395 1.00 79.81 89 GLY A O 1
ATOM 664 N N . ALA A 1 90 ? 5.871 -3.026 20.817 1.00 82.19 90 ALA A N 1
ATOM 665 C CA . ALA A 1 90 ? 4.654 -2.576 21.477 1.00 82.19 90 ALA A CA 1
ATOM 666 C C . ALA A 1 90 ? 3.696 -1.897 20.491 1.00 82.19 90 ALA A C 1
ATOM 668 O O . ALA A 1 90 ? 4.083 -1.070 19.666 1.00 82.19 90 ALA A O 1
ATOM 669 N N . CYS A 1 91 ? 2.425 -2.258 20.590 1.00 84.94 91 CYS A N 1
ATOM 670 C CA . CYS A 1 91 ? 1.380 -1.889 19.653 1.00 84.94 91 CYS A CA 1
ATOM 671 C C . CYS A 1 91 ? 0.103 -1.497 20.403 1.00 84.94 91 CYS A C 1
ATOM 673 O O . CYS A 1 91 ? -0.172 -1.979 21.504 1.00 84.94 91 CYS A O 1
ATOM 675 N N . ILE A 1 92 ? -0.716 -0.646 19.786 1.00 86.44 92 ILE A N 1
ATOM 676 C CA . ILE A 1 92 ? -2.046 -0.309 20.292 1.00 86.44 92 ILE A CA 1
ATOM 677 C C . ILE A 1 92 ? -3.109 -1.079 19.508 1.00 86.44 92 ILE A C 1
ATOM 679 O O . ILE A 1 92 ? -3.186 -1.001 18.284 1.00 86.44 92 ILE A O 1
ATOM 683 N N . GLN A 1 93 ? -3.941 -1.833 20.217 1.00 87.25 93 GLN A N 1
ATOM 684 C CA . GLN A 1 93 ? -5.091 -2.535 19.663 1.00 87.25 93 GLN A CA 1
ATOM 685 C C . GLN A 1 93 ? -6.360 -1.759 19.993 1.00 87.25 93 GLN A C 1
ATOM 687 O O . GLN A 1 93 ? -6.757 -1.635 21.156 1.00 87.25 93 GLN A O 1
ATOM 692 N N . ILE A 1 94 ? -7.001 -1.234 18.952 1.00 87.88 94 ILE A N 1
ATOM 693 C CA . ILE A 1 94 ? -8.249 -0.483 19.056 1.00 87.88 94 ILE A CA 1
ATOM 694 C C . ILE A 1 94 ? -9.388 -1.424 18.681 1.00 87.88 94 ILE A C 1
ATOM 696 O O . ILE A 1 94 ? -9.451 -1.929 17.562 1.00 87.88 94 ILE A O 1
ATOM 700 N N . TYR A 1 95 ? -10.294 -1.656 19.622 1.00 86.31 95 TYR A N 1
ATOM 701 C CA . TYR A 1 95 ? -11.484 -2.459 19.393 1.00 86.31 95 TYR A CA 1
ATOM 702 C C . TYR A 1 95 ? -12.657 -1.531 19.116 1.00 86.31 95 TYR A C 1
ATOM 704 O O . TYR A 1 95 ? -12.864 -0.528 19.807 1.00 86.31 95 TYR A O 1
ATOM 712 N N . VAL A 1 96 ? -13.428 -1.880 18.096 1.00 83.75 96 VAL A N 1
ATOM 713 C CA . VAL A 1 96 ? -14.541 -1.076 17.607 1.00 83.75 96 VAL A CA 1
ATOM 714 C C . VAL A 1 96 ? -15.779 -1.943 17.442 1.00 83.75 96 VAL A C 1
ATOM 716 O O . VAL A 1 96 ? -15.679 -3.124 17.119 1.00 83.75 96 VAL A O 1
ATOM 719 N N . ASN A 1 97 ? -16.948 -1.341 17.635 1.00 81.94 97 ASN A N 1
ATOM 720 C CA . ASN A 1 97 ? -18.213 -1.905 17.183 1.00 81.94 97 ASN A CA 1
ATOM 721 C C . ASN A 1 97 ? -18.569 -1.298 15.823 1.00 81.94 97 ASN A C 1
ATOM 723 O O . ASN A 1 97 ? -18.622 -0.072 15.687 1.00 81.94 97 ASN A O 1
ATOM 727 N N . LEU A 1 98 ? -18.821 -2.162 14.840 1.00 72.69 98 LEU A N 1
ATOM 728 C CA . LEU A 1 98 ? -19.275 -1.789 13.502 1.00 72.69 98 LEU A CA 1
ATOM 729 C C . LEU A 1 98 ? -20.764 -1.422 13.532 1.00 72.69 98 LEU A C 1
ATOM 731 O O . LEU A 1 98 ? -21.589 -2.159 14.072 1.00 72.69 98 LEU A O 1
ATOM 735 N N . ARG A 1 99 ? -21.113 -0.289 12.926 1.00 70.44 99 ARG A N 1
ATOM 736 C CA . ARG A 1 99 ? -22.486 0.109 12.606 1.00 70.44 99 ARG A CA 1
ATOM 737 C C . ARG A 1 99 ? -22.606 0.211 11.091 1.00 70.44 99 ARG A C 1
ATOM 739 O O . ARG A 1 99 ? -22.004 1.089 10.470 1.00 70.44 99 ARG A O 1
ATOM 746 N N . HIS A 1 100 ? -23.387 -0.681 10.496 1.00 64.50 100 HIS A N 1
ATOM 747 C CA . HIS A 1 100 ? -23.800 -0.545 9.104 1.00 64.50 100 HIS A CA 1
ATOM 748 C C . HIS A 1 100 ? -24.973 0.439 9.022 1.00 64.50 100 HIS A C 1
ATOM 750 O O . HIS A 1 100 ? -25.788 0.526 9.941 1.00 64.50 100 HIS A O 1
ATOM 756 N N . ASN A 1 101 ? -25.000 1.244 7.961 1.00 52.06 101 ASN A N 1
ATOM 757 C CA . ASN A 1 101 ? -25.973 2.315 7.789 1.00 52.06 101 ASN A CA 1
ATOM 758 C C . ASN A 1 101 ? -27.416 1.760 7.775 1.00 52.06 101 ASN A C 1
ATOM 760 O O . ASN A 1 101 ? -27.698 0.824 7.035 1.00 52.06 101 ASN A O 1
ATOM 764 N N . GLY A 1 102 ? -28.311 2.374 8.560 1.00 54.94 102 GLY A N 1
ATOM 765 C CA . GLY A 1 102 ? -29.770 2.217 8.478 1.00 54.94 102 GLY A CA 1
ATOM 766 C C . GLY A 1 102 ? -30.380 0.998 9.181 1.00 54.94 102 GLY A C 1
ATOM 767 O O . GLY A 1 102 ? -30.431 -0.098 8.638 1.00 54.94 102 GLY A O 1
ATOM 768 N N . SER A 1 103 ? -30.986 1.211 10.349 1.00 51.12 103 SER A N 1
ATOM 769 C CA . SER A 1 103 ? -32.053 0.328 10.835 1.00 51.12 103 SER A CA 1
ATOM 770 C C . SER A 1 103 ? -33.341 0.625 10.059 1.00 51.12 103 SER A C 1
ATOM 772 O O . SER A 1 103 ? -33.848 1.746 10.124 1.00 51.12 103 SER A O 1
ATOM 774 N N . SER A 1 104 ? -33.885 -0.360 9.338 1.00 54.16 104 SER A N 1
ATOM 775 C CA . SER A 1 104 ? -35.218 -0.264 8.734 1.00 54.16 104 SER A CA 1
ATOM 776 C C . SER A 1 104 ? -36.272 -0.378 9.837 1.00 54.16 104 SER A C 1
ATOM 778 O O . SER A 1 104 ? -36.550 -1.468 10.338 1.00 54.16 104 SER A O 1
ATOM 780 N N . LEU A 1 105 ? -36.829 0.755 10.252 1.00 57.22 105 LEU A N 1
ATOM 781 C CA . LEU A 1 105 ? -37.916 0.796 11.224 1.00 57.22 105 LEU A CA 1
ATOM 782 C C . LEU A 1 105 ? -39.239 0.650 10.467 1.00 57.22 105 LEU A C 1
ATOM 784 O O . LEU A 1 105 ? -39.634 1.543 9.720 1.00 57.22 105 LEU A O 1
ATOM 788 N N . LEU A 1 106 ? -39.907 -0.491 10.633 1.00 58.25 106 LEU A N 1
ATOM 789 C CA . LEU A 1 106 ? -41.244 -0.711 10.091 1.00 58.25 106 LEU A CA 1
ATOM 790 C C . LEU A 1 106 ? -42.267 -0.260 11.138 1.00 58.25 106 LEU A C 1
ATOM 792 O O . LEU A 1 106 ? -42.517 -0.949 12.125 1.00 58.25 106 LEU A O 1
ATOM 796 N N . PHE A 1 107 ? -42.818 0.935 10.944 1.00 57.47 107 PHE A N 1
ATOM 797 C CA . PHE A 1 107 ? -43.838 1.502 11.821 1.00 57.47 107 PHE A CA 1
ATOM 798 C C . PHE A 1 107 ? -45.214 0.950 11.426 1.00 57.47 107 PHE A C 1
ATOM 800 O O . PHE A 1 107 ? -45.851 1.460 10.507 1.00 57.47 107 PHE A O 1
ATOM 807 N N . ALA A 1 108 ? -45.676 -0.110 12.090 1.00 59.59 108 ALA A N 1
ATOM 808 C CA . ALA A 1 108 ? -47.029 -0.630 11.902 1.00 59.59 108 ALA A CA 1
ATOM 809 C C . ALA A 1 108 ? -47.985 -0.023 12.943 1.00 59.59 108 ALA A C 1
ATOM 811 O O . ALA A 1 108 ? -47.776 -0.176 14.144 1.00 59.59 108 ALA A O 1
ATOM 812 N N . ASN A 1 109 ? -49.056 0.626 12.470 1.00 64.94 109 ASN A N 1
ATOM 813 C CA . ASN A 1 109 ? -50.157 1.155 13.288 1.00 64.94 109 ASN A CA 1
ATOM 814 C C . ASN A 1 109 ? -49.767 2.271 14.290 1.00 64.94 109 ASN A C 1
ATOM 816 O O . ASN A 1 109 ? -50.272 2.327 15.410 1.00 64.94 109 ASN A O 1
ATOM 820 N N . CYS A 1 110 ? -48.859 3.172 13.900 1.00 60.72 110 CYS A N 1
ATOM 821 C CA . CYS A 1 110 ? -48.519 4.351 14.700 1.00 60.72 110 CYS A CA 1
ATOM 822 C C . CYS A 1 110 ? -49.498 5.505 14.416 1.00 60.72 110 CYS A C 1
ATOM 824 O O . CYS A 1 110 ? -49.631 5.937 13.276 1.00 60.72 110 CYS A O 1
ATOM 826 N N . THR A 1 111 ? -50.152 6.037 15.451 1.00 71.69 111 THR A N 1
ATOM 827 C CA . THR A 1 111 ? -51.063 7.198 15.355 1.00 71.69 111 THR A CA 1
ATOM 828 C C . THR A 1 111 ? -50.351 8.548 15.482 1.00 71.69 111 THR A C 1
ATOM 830 O O . THR A 1 111 ? -50.932 9.580 15.162 1.00 71.69 111 THR A O 1
ATOM 833 N N . ASN A 1 112 ? -49.093 8.559 15.933 1.00 61.97 112 ASN A N 1
ATOM 834 C CA . ASN A 1 112 ? -48.275 9.760 16.072 1.00 61.97 112 ASN A CA 1
ATOM 835 C C . ASN A 1 112 ? -46.834 9.464 15.642 1.00 61.97 112 ASN A C 1
ATOM 837 O O . ASN A 1 112 ? -46.145 8.659 16.270 1.00 61.97 112 ASN A O 1
ATOM 841 N N . THR A 1 113 ? -46.381 10.125 14.579 1.00 61.97 113 THR A N 1
ATOM 842 C CA . THR A 1 113 ? -45.019 9.998 14.041 1.00 61.97 113 THR A CA 1
ATOM 843 C C . THR A 1 113 ? -44.294 11.319 14.251 1.00 61.97 113 THR A C 1
ATOM 845 O O . THR A 1 113 ? -44.755 12.353 13.774 1.00 61.97 113 THR A O 1
ATOM 848 N N . ALA A 1 114 ? -43.160 11.298 14.952 1.00 61.28 114 ALA A N 1
ATOM 849 C CA . ALA A 1 114 ? -42.315 12.473 15.146 1.00 61.28 114 ALA A CA 1
ATOM 850 C C . ALA A 1 114 ? -40.926 12.211 14.556 1.00 61.28 114 ALA A C 1
ATOM 852 O O . ALA A 1 114 ? -40.230 11.284 14.974 1.00 61.28 114 ALA A O 1
ATOM 853 N N . ASN A 1 115 ? -40.511 13.043 13.598 1.00 53.41 115 ASN A N 1
ATOM 854 C CA . ASN A 1 115 ? -39.159 12.997 13.049 1.00 53.41 115 ASN A CA 1
ATOM 855 C C . ASN A 1 115 ? -38.178 13.549 14.079 1.00 53.41 115 ASN A C 1
ATOM 857 O O . ASN A 1 115 ? -38.090 14.759 14.286 1.00 53.41 115 ASN A O 1
ATOM 861 N N . LYS A 1 116 ? -37.433 12.653 14.725 1.00 54.62 116 LYS A N 1
ATOM 862 C CA . LYS A 1 116 ? -36.351 13.023 15.632 1.00 54.62 116 LYS A CA 1
ATOM 863 C C . LYS A 1 116 ? -35.018 12.737 14.953 1.00 54.62 116 LYS A C 1
ATOM 865 O O . LYS A 1 116 ? -34.609 11.587 14.825 1.00 54.62 116 LYS A O 1
ATOM 870 N N . THR A 1 117 ? -34.339 13.787 14.513 1.00 52.41 117 THR A N 1
ATOM 871 C CA . THR A 1 117 ? -32.947 13.709 14.073 1.00 52.41 117 THR A CA 1
ATOM 872 C C . THR A 1 117 ? -32.054 13.594 15.303 1.00 52.41 117 THR A C 1
ATOM 874 O O . THR A 1 117 ? -31.953 14.513 16.114 1.00 52.41 117 THR A O 1
ATOM 877 N N . CYS A 1 118 ? -31.422 12.435 15.473 1.00 51.28 118 CYS A N 1
ATOM 878 C CA . CYS A 1 118 ? -30.373 12.264 16.468 1.00 51.28 118 CYS A CA 1
ATOM 879 C C . CYS A 1 118 ? -29.093 12.894 15.916 1.00 51.28 118 CYS A C 1
ATOM 881 O O . CYS A 1 118 ? -28.420 12.302 15.074 1.00 51.28 118 CYS A O 1
ATOM 883 N N . TYR A 1 119 ? -28.767 14.100 16.377 1.00 52.59 119 TYR A N 1
ATOM 884 C CA . TYR A 1 119 ? -27.429 14.653 16.192 1.00 52.59 119 TYR A CA 1
ATOM 885 C C . TYR A 1 119 ? -26.409 13.768 16.926 1.00 52.59 119 TYR A C 1
ATOM 887 O O . TYR A 1 119 ? -26.767 13.045 17.862 1.00 52.59 119 TYR A O 1
ATOM 895 N N . GLY A 1 120 ? -25.154 13.767 16.461 1.00 52.19 120 GLY A N 1
ATOM 896 C CA . 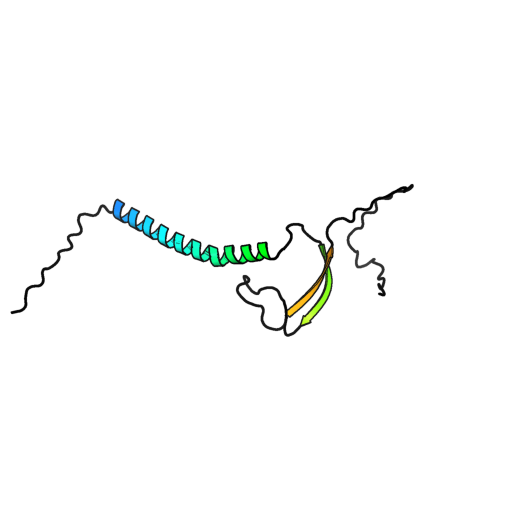GLY A 1 120 ? -24.067 13.014 17.095 1.00 52.19 120 GLY A CA 1
ATOM 897 C C . GLY A 1 120 ? -24.020 13.258 18.607 1.00 52.19 120 GLY A C 1
ATOM 898 O O . GLY A 1 120 ? -24.454 14.307 19.074 1.00 52.19 120 GLY A O 1
ATOM 899 N N . ILE A 1 121 ? -23.541 12.268 19.369 1.00 56.34 121 ILE A N 1
ATOM 900 C CA . ILE A 1 121 ? -23.471 12.342 20.837 1.00 56.34 121 ILE A CA 1
ATOM 901 C C . ILE A 1 121 ? -22.765 13.640 2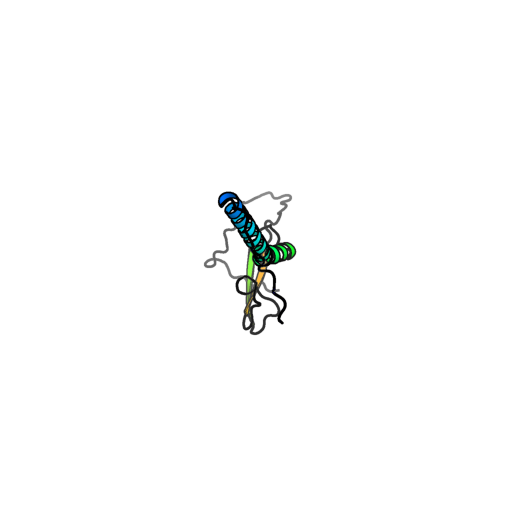1.250 1.00 56.34 121 ILE A C 1
ATOM 903 O O . ILE A 1 121 ? -21.557 13.777 21.072 1.00 56.34 121 ILE A O 1
ATOM 907 N N . ASP A 1 122 ? -23.532 14.568 21.817 1.00 55.62 122 ASP A N 1
ATOM 908 C CA . ASP A 1 122 ? -23.018 15.715 22.551 1.00 55.62 122 ASP A CA 1
ATOM 909 C C . ASP A 1 122 ? -22.437 15.187 23.869 1.00 55.62 122 ASP A C 1
ATOM 911 O O . ASP A 1 122 ? -23.174 14.800 24.780 1.00 55.62 122 ASP A O 1
ATOM 915 N N . GLN A 1 123 ? -21.106 15.083 23.939 1.00 60.22 123 GLN A N 1
ATOM 916 C CA . GLN A 1 123 ? -20.410 14.540 25.108 1.00 60.22 123 GLN A CA 1
ATOM 917 C C . GLN A 1 123 ? -20.638 15.362 26.381 1.00 60.22 123 GLN A C 1
ATOM 919 O O . GLN A 1 123 ? -20.502 14.798 27.469 1.00 60.22 123 GLN A O 1
ATOM 924 N N . GLU A 1 124 ? -20.992 16.645 26.270 1.00 64.81 124 GLU A N 1
ATOM 925 C CA . GLU A 1 124 ? -21.188 17.521 27.428 1.00 64.81 124 GLU A CA 1
ATOM 926 C C . GLU A 1 124 ? -22.565 17.306 28.072 1.00 64.81 124 GLU A C 1
ATOM 928 O O . GLU A 1 124 ? -22.682 17.322 29.297 1.00 64.81 124 GLU A O 1
ATOM 933 N N . ASN A 1 125 ? -23.593 17.014 27.266 1.00 59.22 125 ASN A N 1
ATOM 934 C CA . ASN A 1 125 ? -24.979 16.864 27.734 1.00 59.22 125 ASN A CA 1
ATOM 935 C C . ASN A 1 125 ? -25.502 15.417 27.751 1.00 59.22 125 ASN A C 1
ATOM 937 O O . ASN A 1 125 ? -26.603 15.150 28.251 1.00 59.22 125 ASN A O 1
ATOM 941 N N . ALA A 1 126 ? -24.752 14.452 27.213 1.00 62.00 126 ALA A N 1
ATOM 942 C CA . ALA A 1 126 ? -25.183 13.060 27.180 1.00 62.00 126 ALA A CA 1
ATOM 943 C C . ALA A 1 126 ? -25.248 12.451 28.592 1.00 62.00 126 ALA A C 1
ATOM 945 O O . ALA A 1 126 ? -24.237 12.273 29.276 1.00 62.00 126 ALA A O 1
ATOM 946 N N . LYS A 1 127 ? -26.456 12.049 29.015 1.00 57.31 127 LYS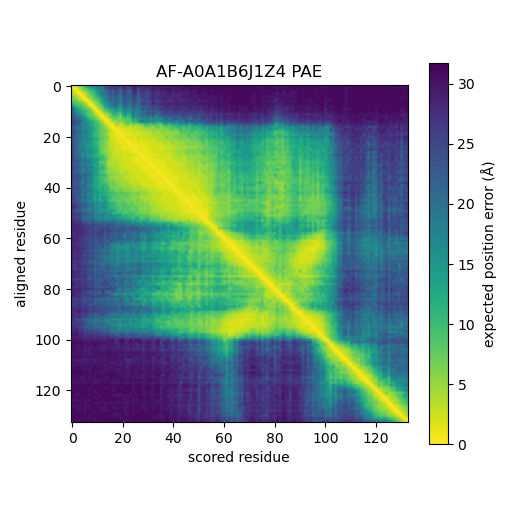 A N 1
ATOM 947 C CA . LYS A 1 127 ? -26.658 11.285 30.254 1.00 57.31 127 LYS A CA 1
ATOM 948 C C . LYS A 1 127 ? -25.887 9.964 30.173 1.00 57.31 127 LYS A C 1
ATOM 950 O O . LYS A 1 127 ? -26.201 9.096 29.359 1.00 57.31 127 LYS A O 1
ATOM 955 N N . LYS A 1 128 ? -24.875 9.814 31.030 1.00 53.78 128 LYS A N 1
ATOM 956 C CA . LYS A 1 128 ? -24.073 8.592 31.147 1.00 53.78 128 LYS A CA 1
ATOM 957 C C . LYS A 1 128 ? -24.908 7.503 31.815 1.00 53.78 128 LYS A C 1
ATOM 959 O O . LYS A 1 128 ? -25.048 7.490 33.033 1.00 53.78 128 LYS A O 1
ATOM 964 N N . ASN A 1 129 ? -25.429 6.576 31.020 1.00 54.41 129 ASN A N 1
ATOM 965 C CA . ASN A 1 129 ? -26.057 5.364 31.533 1.00 54.41 129 ASN A CA 1
ATOM 966 C C . ASN A 1 129 ? -25.059 4.204 31.455 1.00 54.41 129 ASN A C 1
ATOM 968 O O . ASN A 1 129 ? -24.422 3.985 30.424 1.00 54.41 129 ASN A O 1
ATOM 972 N N . ARG A 1 130 ? -24.920 3.455 32.552 1.00 37.88 130 ARG A N 1
ATOM 973 C CA . ARG A 1 130 ? -24.185 2.188 32.575 1.00 37.88 130 ARG A CA 1
ATOM 974 C C . ARG A 1 130 ? -25.087 1.115 31.968 1.00 37.88 130 ARG A C 1
ATOM 976 O O . ARG A 1 130 ? -26.098 0.770 32.569 1.00 37.88 130 ARG A O 1
ATOM 983 N N . CYS A 1 131 ? -24.724 0.582 30.805 1.00 31.14 131 CYS A N 1
ATOM 984 C CA . CYS A 1 131 ? -25.303 -0.677 30.349 1.00 31.14 131 CYS A CA 1
ATOM 985 C C . CYS A 1 131 ? -24.726 -1.783 31.238 1.00 31.14 131 CYS A C 1
ATOM 987 O O . CYS A 1 131 ? -23.539 -2.096 31.146 1.00 31.14 131 CYS A O 1
ATOM 989 N N . ILE A 1 132 ? -25.542 -2.292 32.156 1.00 38.34 132 ILE A N 1
ATOM 990 C CA . ILE A 1 132 ? -25.236 -3.498 32.922 1.00 38.34 132 ILE A CA 1
ATOM 991 C C . ILE A 1 132 ? -25.695 -4.669 32.048 1.00 38.34 132 ILE A C 1
ATOM 993 O O . ILE A 1 132 ? -26.823 -4.647 31.557 1.00 38.34 132 ILE A O 1
ATOM 997 N N . ALA A 1 133 ? -24.774 -5.597 31.784 1.00 37.94 133 ALA A N 1
ATOM 998 C CA . ALA A 1 133 ? -25.039 -6.856 31.092 1.00 37.94 133 ALA A CA 1
ATOM 999 C C . ALA A 1 133 ? -25.817 -7.820 31.993 1.00 37.94 133 ALA A C 1
ATOM 1001 O O . ALA A 1 133 ? -25.557 -7.792 33.220 1.00 37.94 133 ALA A O 1
#

Mean predicted aligned error: 17.14 Å

Organism: NCBI:txid320908